Protein AF-A0A151GFT6-F1 (afdb_monomer)

Nearest PDB structures (foldseek):
  6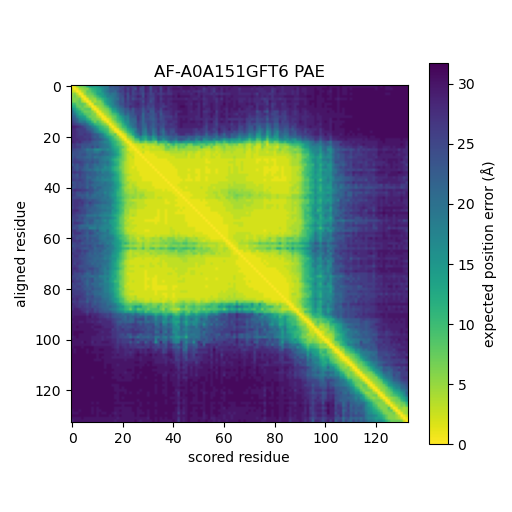uxe-assembly1_B  TM=8.670E-01  e=1.315E-01  Homo sapiens
  6odd-assembly1_B  TM=8.611E-01  e=1.570E-01  Homo sapiens
  8pk8-assembly1_B  TM=8.659E-01  e=2.374E-01  Homo sapiens
  7ard-assembly1_n  TM=5.048E-01  e=5.759E-01  Polytomella sp. Pringsheim 198.80
  8pw7-assembly1_W1  TM=4.801E-01  e=1.040E+00  Mus musculus

pLDDT: mean 73.47, std 19.16, range [40.78, 96.81]

Organism: Drechmeria coniospora (NCBI:txid98403)

Solvent-accessible surface area (backbone atoms only — not comparable to full-atom values): 9044 Å² total; per-residue (Å²): 142,81,85,84,83,84,78,81,80,77,85,80,80,82,80,76,94,64,103,55,81,79,72,81,58,56,70,67,65,43,54,58,47,43,60,51,32,33,71,75,63,42,57,74,70,60,28,55,57,49,55,52,50,53,52,52,51,59,60,61,54,70,72,62,80,52,68,69,59,48,51,51,52,47,50,54,55,49,53,50,40,50,36,38,66,65,60,60,67,74,53,76,81,70,54,66,72,62,56,56,72,69,61,76,66,78,75,74,77,81,78,74,78,78,88,79,90,85,92,88,85,90,87,89,84,83,85,82,90,87,84,92,133

Structure (mmCIF, N/CA/C/O backbone):
data_AF-A0A151GFT6-F1
#
_entry.id   AF-A0A151GFT6-F1
#
loop_
_atom_site.group_PDB
_atom_site.id
_atom_site.type_symbol
_atom_site.label_atom_id
_atom_site.label_alt_id
_atom_site.label_comp_id
_atom_site.label_asym_id
_atom_site.label_entity_id
_atom_site.label_seq_id
_atom_site.pdbx_PDB_ins_code
_atom_site.Cartn_x
_atom_site.Cartn_y
_atom_site.Cartn_z
_atom_site.occupancy
_atom_site.B_iso_or_equiv
_atom_site.auth_seq_id
_atom_site.auth_comp_id
_atom_site.auth_asym_id
_atom_site.auth_atom_id
_atom_site.pdbx_PDB_model_num
ATOM 1 N N . MET A 1 1 ? 14.018 -48.550 21.667 1.00 54.31 1 MET A N 1
ATOM 2 C CA . MET A 1 1 ? 14.745 -47.263 21.703 1.00 54.31 1 MET A CA 1
ATOM 3 C C . MET A 1 1 ? 15.133 -46.882 20.287 1.00 54.31 1 MET A C 1
ATOM 5 O O . MET A 1 1 ? 15.815 -47.664 19.639 1.00 54.31 1 MET A O 1
ATOM 9 N N . ARG A 1 2 ? 14.635 -45.755 19.772 1.00 47.78 2 ARG A N 1
ATOM 10 C CA . ARG A 1 2 ? 14.986 -45.235 18.443 1.00 47.78 2 ARG A CA 1
ATOM 11 C C . ARG A 1 2 ? 15.323 -43.745 18.580 1.00 47.78 2 ARG A C 1
ATOM 13 O O . ARG A 1 2 ? 14.557 -43.049 19.244 1.00 47.78 2 ARG A O 1
ATOM 20 N N . PRO A 1 3 ? 16.471 -43.295 18.052 1.00 54.75 3 PRO A N 1
ATOM 21 C CA . PRO A 1 3 ? 17.065 -42.018 18.409 1.00 54.75 3 PRO A CA 1
ATOM 22 C C . PRO A 1 3 ? 16.461 -40.834 17.643 1.00 54.75 3 PRO A C 1
ATOM 24 O O . PRO A 1 3 ? 16.056 -40.927 16.488 1.00 54.75 3 PRO A O 1
ATOM 27 N N . THR A 1 4 ? 16.443 -39.730 18.375 1.00 55.28 4 THR A N 1
ATOM 28 C CA . THR A 1 4 ? 16.373 -38.303 18.057 1.00 55.28 4 THR A CA 1
ATOM 29 C C . THR A 1 4 ? 16.740 -37.904 16.621 1.00 55.28 4 THR A C 1
ATOM 31 O O . THR A 1 4 ? 17.859 -38.139 16.174 1.00 55.28 4 THR A O 1
ATOM 34 N N . LEU A 1 5 ? 15.850 -37.166 15.944 1.00 62.97 5 LEU A N 1
ATOM 35 C CA . LEU A 1 5 ? 16.239 -36.273 14.849 1.00 62.97 5 LEU A CA 1
ATOM 36 C C . LEU A 1 5 ? 16.312 -34.843 15.383 1.00 62.97 5 LEU A C 1
ATOM 38 O O . LEU A 1 5 ? 15.304 -34.193 15.656 1.00 62.97 5 LEU A O 1
ATOM 42 N N . VAL A 1 6 ? 17.552 -34.394 15.555 1.00 59.00 6 VAL A N 1
ATOM 43 C CA . VAL A 1 6 ? 17.945 -33.020 15.857 1.00 59.00 6 VAL A CA 1
ATOM 44 C C . VAL A 1 6 ? 17.456 -32.121 14.721 1.00 59.00 6 VAL A C 1
ATOM 46 O O . VAL A 1 6 ? 17.918 -32.222 13.586 1.00 59.00 6 VAL A O 1
ATOM 49 N N . ARG A 1 7 ? 16.494 -31.244 15.017 1.00 64.31 7 ARG A N 1
ATOM 50 C CA . ARG A 1 7 ? 16.058 -30.192 14.097 1.00 64.31 7 ARG A CA 1
ATOM 51 C C . ARG A 1 7 ? 17.106 -29.081 14.106 1.00 64.31 7 ARG A C 1
ATOM 53 O O . ARG A 1 7 ? 17.282 -28.409 15.117 1.00 64.31 7 ARG A O 1
ATOM 60 N N . LEU A 1 8 ? 17.776 -28.916 12.968 1.00 63.28 8 LEU A N 1
ATOM 61 C CA . LEU A 1 8 ? 18.724 -27.843 12.687 1.00 63.28 8 LEU A CA 1
ATOM 62 C C . LEU A 1 8 ? 18.092 -26.471 12.999 1.00 63.28 8 LEU A C 1
ATOM 64 O O . LEU A 1 8 ? 17.036 -26.124 12.462 1.00 63.28 8 LEU A O 1
ATOM 68 N N . VAL A 1 9 ? 18.743 -25.706 13.873 1.00 61.53 9 VAL A N 1
ATOM 69 C CA . VAL A 1 9 ? 18.486 -24.278 14.085 1.00 61.53 9 VAL A CA 1
ATOM 70 C C . VAL A 1 9 ? 18.976 -23.529 12.845 1.00 61.53 9 VAL A C 1
ATOM 72 O O . VAL A 1 9 ? 20.141 -23.636 12.479 1.00 61.53 9 VAL A O 1
ATOM 75 N N . SER A 1 10 ? 18.080 -22.790 12.191 1.00 62.94 10 SER A N 1
ATOM 76 C CA . SER A 1 10 ? 18.445 -21.799 11.175 1.00 62.94 10 SER A CA 1
ATOM 77 C C . SER A 1 10 ? 18.927 -20.541 11.890 1.00 62.94 10 SER A C 1
ATOM 79 O O . SER A 1 10 ? 18.220 -20.021 12.753 1.00 62.94 10 SER A O 1
ATOM 81 N N . GLU A 1 11 ? 20.112 -20.064 11.523 1.00 51.31 11 GLU A N 1
ATOM 82 C CA . GLU A 1 11 ? 20.740 -18.854 12.050 1.00 51.31 11 GLU A CA 1
ATOM 83 C C . GLU A 1 11 ? 19.800 -17.646 11.934 1.00 51.31 11 GLU A C 1
ATOM 85 O O . GLU A 1 11 ? 19.372 -17.252 10.847 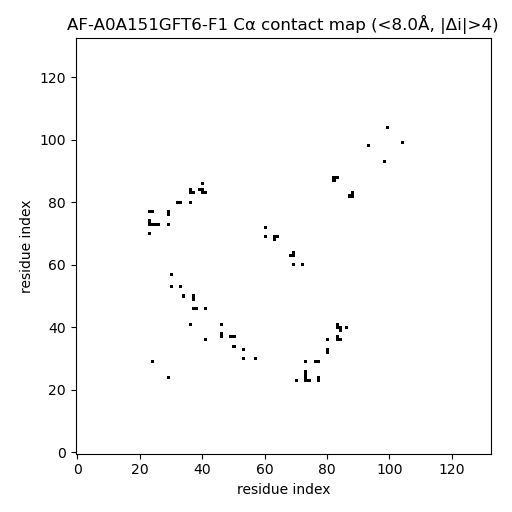1.00 51.31 11 GLU A O 1
ATOM 90 N N . ILE A 1 12 ? 19.467 -17.056 13.080 1.00 59.62 12 ILE A N 1
ATOM 91 C CA . ILE A 1 12 ? 18.851 -15.736 13.151 1.00 59.62 12 ILE A CA 1
ATOM 92 C C . ILE A 1 12 ? 20.008 -14.748 13.032 1.00 59.62 12 ILE A C 1
ATOM 94 O O . ILE A 1 12 ? 20.744 -14.553 13.993 1.00 59.62 12 ILE A O 1
ATOM 98 N N . VAL A 1 13 ? 20.188 -14.141 11.859 1.00 66.38 13 VAL A N 1
ATOM 99 C CA . VAL A 1 13 ? 21.082 -12.987 11.695 1.00 66.38 13 VAL A CA 1
ATOM 100 C C . VAL A 1 13 ? 20.443 -11.794 12.418 1.00 66.38 13 VAL A C 1
ATOM 102 O O . VAL A 1 13 ? 19.387 -11.335 11.974 1.00 66.38 13 VAL A O 1
ATOM 105 N N . PRO A 1 14 ? 21.034 -11.246 13.498 1.00 55.66 14 PRO A N 1
ATOM 106 C CA . PRO A 1 14 ? 20.575 -9.995 14.068 1.00 55.66 14 PRO A CA 1
ATOM 107 C C . PRO A 1 14 ? 21.287 -8.875 13.308 1.00 55.66 14 PRO A C 1
ATOM 109 O O . PRO A 1 14 ? 22.425 -8.519 13.609 1.00 55.66 14 PRO A O 1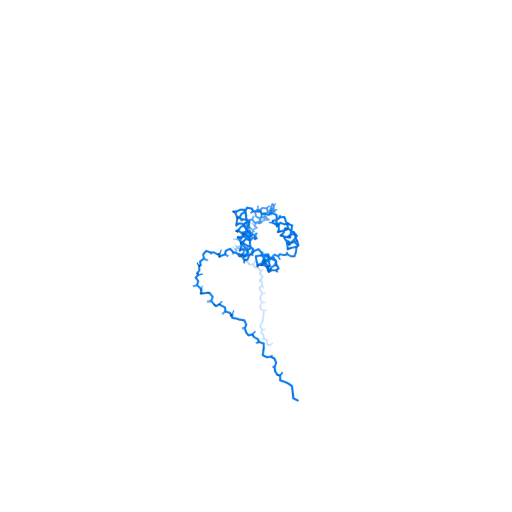
ATOM 112 N N . THR A 1 15 ? 20.655 -8.343 12.264 1.00 53.22 15 THR A N 1
ATOM 113 C CA . THR A 1 15 ? 21.171 -7.137 11.610 1.00 53.22 15 THR A CA 1
ATOM 114 C C . THR A 1 15 ? 20.823 -5.941 12.487 1.00 53.22 15 THR A C 1
ATOM 116 O O . THR A 1 15 ? 19.657 -5.688 12.788 1.00 53.22 15 THR A O 1
ATOM 119 N N . GLY A 1 16 ? 21.875 -5.275 12.961 1.00 48.72 16 GLY A N 1
ATOM 120 C CA . GLY A 1 16 ? 21.829 -4.213 13.951 1.00 48.72 16 GLY A CA 1
ATOM 121 C C . GLY A 1 16 ? 20.881 -3.068 13.611 1.00 48.72 16 GLY A C 1
ATOM 122 O O . GLY A 1 16 ? 20.690 -2.680 12.460 1.00 48.72 16 GLY A O 1
ATOM 123 N N . THR A 1 17 ? 20.328 -2.514 14.682 1.00 56.53 17 THR A N 1
ATOM 124 C CA . THR A 1 17 ? 19.584 -1.264 14.731 1.00 56.53 17 THR A CA 1
ATOM 125 C C . THR A 1 17 ? 20.404 -0.125 14.149 1.00 56.53 17 THR A C 1
ATOM 127 O O . THR A 1 17 ? 21.351 0.364 14.768 1.00 56.53 17 THR A O 1
AT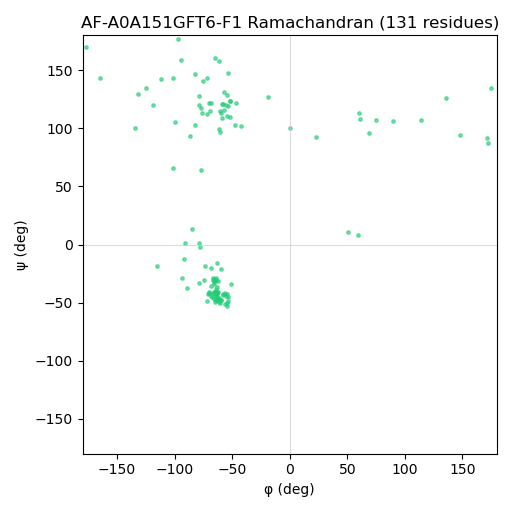OM 130 N N . ARG A 1 18 ? 19.974 0.350 12.990 1.00 51.09 18 ARG A N 1
ATOM 131 C CA . ARG A 1 18 ? 20.140 1.742 12.620 1.00 51.09 18 ARG A CA 1
ATOM 132 C C . ARG A 1 18 ? 18.753 2.303 12.268 1.00 51.09 18 ARG A C 1
ATOM 134 O O . ARG A 1 18 ? 17.988 1.585 11.616 1.00 51.09 18 ARG A O 1
ATOM 141 N N . PRO A 1 19 ? 18.360 3.503 12.730 1.00 54.22 19 PRO A N 1
ATOM 142 C CA . PRO A 1 19 ? 17.108 4.136 12.324 1.00 54.22 19 PRO A CA 1
ATOM 143 C C . PRO A 1 19 ? 17.283 4.725 10.913 1.00 54.22 19 PRO A C 1
ATOM 145 O O . PRO A 1 19 ? 17.261 5.934 10.714 1.00 54.22 19 PRO A O 1
ATOM 148 N N . ASP A 1 20 ? 17.517 3.851 9.937 1.00 44.53 20 ASP A N 1
ATOM 149 C CA . ASP A 1 20 ? 18.027 4.211 8.618 1.00 44.53 20 ASP A CA 1
ATOM 150 C C . ASP A 1 20 ? 16.965 3.988 7.553 1.00 44.53 20 ASP A C 1
ATOM 152 O O . ASP A 1 20 ? 16.214 3.013 7.631 1.00 44.53 20 ASP A O 1
ATOM 156 N N . ALA A 1 21 ? 16.934 4.906 6.576 1.00 51.81 21 ALA A N 1
ATOM 157 C CA . ALA A 1 21 ? 16.240 4.842 5.288 1.00 51.81 21 ALA A CA 1
ATOM 158 C C . ALA A 1 21 ? 15.476 3.531 5.096 1.00 51.81 21 ALA A C 1
ATOM 160 O O . ALA A 1 21 ? 16.103 2.512 4.814 1.00 51.81 21 ALA A O 1
ATOM 161 N N . THR A 1 22 ? 14.153 3.549 5.321 1.00 61.59 22 THR A N 1
ATOM 162 C CA . THR A 1 22 ? 13.338 2.333 5.429 1.00 61.59 22 THR A CA 1
ATOM 163 C C . THR A 1 22 ? 13.676 1.393 4.281 1.00 61.59 22 THR A C 1
ATOM 165 O O . THR A 1 22 ? 13.266 1.639 3.148 1.00 61.59 22 THR A O 1
ATOM 168 N N . ALA A 1 23 ? 14.466 0.354 4.568 1.00 74.56 23 ALA A N 1
ATOM 169 C CA . ALA A 1 23 ? 14.995 -0.514 3.531 1.00 74.56 23 ALA A CA 1
ATOM 170 C C . ALA A 1 23 ? 13.819 -1.042 2.709 1.00 74.56 23 ALA A C 1
ATOM 172 O O . ALA A 1 23 ? 12.813 -1.485 3.279 1.00 74.56 23 ALA A O 1
ATOM 173 N N . LEU A 1 24 ? 13.898 -0.910 1.383 1.00 84.50 24 LEU A N 1
ATOM 174 C CA . LEU A 1 24 ? 12.813 -1.334 0.506 1.00 84.50 24 LEU A CA 1
ATOM 175 C C . LEU A 1 24 ? 12.551 -2.818 0.735 1.00 84.50 24 LEU A C 1
ATOM 177 O O . LEU A 1 24 ? 13.441 -3.661 0.602 1.00 84.50 24 LEU A O 1
ATOM 181 N N . LEU A 1 25 ? 11.321 -3.131 1.127 1.00 85.44 25 LEU A N 1
ATOM 182 C CA . LEU A 1 25 ? 10.909 -4.497 1.368 1.00 85.44 25 LEU A CA 1
ATOM 183 C C . LEU A 1 25 ? 10.789 -5.228 0.028 1.00 85.44 25 LEU A C 1
ATOM 185 O O . LEU A 1 25 ? 10.285 -4.660 -0.945 1.00 85.44 25 LEU A O 1
ATOM 189 N N . PRO A 1 26 ? 11.163 -6.518 -0.030 1.00 88.62 26 PRO A N 1
ATOM 190 C CA . PRO A 1 26 ? 10.889 -7.313 -1.214 1.00 88.62 26 PRO A CA 1
ATOM 191 C C . PRO A 1 26 ? 9.366 -7.396 -1.453 1.00 88.62 26 PRO A C 1
ATOM 193 O O . PRO A 1 26 ? 8.584 -7.280 -0.497 1.00 88.62 26 PRO A O 1
ATOM 196 N N . PRO A 1 27 ? 8.916 -7.686 -2.689 1.00 88.75 27 PRO A N 1
ATOM 197 C CA . PRO A 1 27 ? 7.496 -7.665 -3.041 1.00 88.75 27 PRO A CA 1
ATOM 198 C C . PRO A 1 27 ? 6.610 -8.535 -2.135 1.00 88.75 27 PRO A C 1
ATOM 200 O O . PRO A 1 27 ? 5.542 -8.104 -1.713 1.00 88.75 27 PRO A O 1
ATOM 203 N N . ILE A 1 28 ? 7.050 -9.749 -1.779 1.00 92.38 28 ILE A N 1
ATOM 204 C CA . ILE A 1 28 ? 6.246 -10.691 -0.977 1.00 92.38 28 ILE A CA 1
ATOM 205 C C . ILE A 1 28 ? 6.119 -10.241 0.496 1.00 92.38 28 ILE A C 1
ATOM 207 O O . ILE A 1 28 ? 5.003 -10.229 1.029 1.00 92.38 28 ILE A O 1
ATOM 211 N N . PRO A 1 29 ? 7.205 -9.872 1.208 1.00 94.38 29 PRO A N 1
ATOM 212 C CA . PRO A 1 29 ? 7.103 -9.255 2.528 1.00 94.38 29 PRO A CA 1
ATOM 213 C C . PRO A 1 29 ? 6.229 -8.001 2.557 1.00 94.38 29 PRO A C 1
ATOM 215 O O . PRO A 1 29 ? 5.396 -7.897 3.462 1.00 94.38 29 PRO A O 1
ATOM 218 N N . LEU A 1 30 ? 6.377 -7.109 1.571 1.00 94.44 30 LEU A N 1
ATOM 219 C CA . LEU A 1 30 ? 5.587 -5.884 1.467 1.00 94.44 30 LEU A CA 1
ATOM 220 C C . LEU A 1 30 ? 4.101 -6.192 1.265 1.00 94.44 30 LEU A C 1
ATOM 222 O O . LEU A 1 30 ? 3.260 -5.702 2.016 1.00 94.44 30 LEU A O 1
ATOM 226 N N . TYR A 1 31 ? 3.789 -7.106 0.344 1.00 95.62 31 TYR A N 1
ATOM 227 C CA . TYR A 1 31 ? 2.430 -7.576 0.095 1.00 95.62 31 TYR A CA 1
ATOM 228 C C . TYR A 1 31 ? 1.764 -8.076 1.382 1.00 95.62 31 TYR A C 1
ATOM 230 O O . TYR A 1 31 ? 0.681 -7.630 1.741 1.00 95.62 31 TYR A O 1
ATOM 238 N N . ARG A 1 32 ? 2.438 -8.934 2.162 1.00 96.25 32 ARG A N 1
ATOM 239 C CA . ARG A 1 32 ? 1.897 -9.424 3.446 1.00 96.25 32 ARG A CA 1
ATOM 240 C C . ARG A 1 32 ? 1.746 -8.322 4.498 1.00 96.25 32 ARG A C 1
ATOM 242 O O . ARG A 1 32 ? 0.868 -8.430 5.353 1.00 96.25 32 ARG A O 1
ATOM 249 N N . ARG A 1 33 ? 2.623 -7.311 4.491 1.00 95.56 33 ARG A N 1
ATOM 250 C CA . ARG A 1 33 ? 2.547 -6.165 5.410 1.00 95.56 33 ARG A CA 1
ATOM 251 C C . ARG A 1 33 ? 1.282 -5.351 5.151 1.00 95.56 33 ARG A C 1
ATOM 253 O O . ARG A 1 33 ? 0.576 -5.081 6.115 1.00 95.56 33 ARG A O 1
ATOM 260 N N . LEU A 1 34 ? 0.942 -5.085 3.890 1.00 95.94 34 LEU A N 1
ATOM 261 C CA . LEU A 1 34 ? -0.266 -4.341 3.508 1.00 95.94 34 LEU A CA 1
ATOM 262 C C . LEU A 1 34 ? -1.546 -4.955 4.091 1.00 95.94 34 LEU A C 1
ATOM 264 O O . LEU A 1 34 ? -2.280 -4.275 4.800 1.00 95.94 34 LEU A O 1
ATOM 268 N N . PHE A 1 35 ? -1.768 -6.265 3.927 1.00 96.31 35 PHE A N 1
ATOM 269 C CA . PHE A 1 35 ? -2.963 -6.913 4.501 1.00 96.31 35 PHE A CA 1
ATOM 270 C C . PHE A 1 35 ? -2.989 -6.888 6.031 1.00 96.31 35 PHE A C 1
ATOM 272 O O . PHE A 1 35 ? -4.061 -6.882 6.636 1.00 96.31 35 PHE A O 1
ATOM 279 N N . ARG A 1 36 ? -1.823 -6.902 6.690 1.00 96.44 36 ARG A N 1
ATOM 280 C CA . ARG A 1 36 ? -1.764 -6.742 8.149 1.00 96.44 36 ARG A CA 1
ATOM 281 C C . ARG A 1 36 ? -2.126 -5.320 8.557 1.00 96.44 36 ARG A C 1
ATOM 283 O O . ARG A 1 36 ? -2.871 -5.171 9.518 1.00 96.44 36 ARG A O 1
ATOM 290 N N . ALA A 1 37 ? -1.637 -4.321 7.827 1.00 95.38 37 ALA A N 1
ATOM 291 C CA . ALA A 1 37 ? -1.970 -2.923 8.055 1.00 95.38 37 ALA A CA 1
ATOM 292 C C . ALA A 1 37 ? -3.477 -2.686 7.865 1.00 95.38 37 ALA A C 1
ATOM 294 O O . ALA A 1 37 ? -4.129 -2.177 8.771 1.00 95.38 37 ALA A O 1
ATOM 295 N N . HIS A 1 38 ? -4.072 -3.186 6.776 1.00 96.00 38 HIS A N 1
ATOM 296 C CA . HIS A 1 38 ? -5.515 -3.072 6.544 1.00 96.00 38 HIS A CA 1
ATOM 297 C C . HIS A 1 38 ? -6.355 -3.697 7.662 1.00 96.00 38 HIS A C 1
ATOM 299 O O . HIS A 1 38 ? -7.327 -3.108 8.113 1.00 96.00 38 HIS A O 1
ATOM 305 N N . ARG A 1 39 ? -5.983 -4.885 8.154 1.00 95.06 39 ARG A N 1
ATOM 306 C CA . ARG A 1 39 ? -6.721 -5.541 9.250 1.00 95.06 39 ARG A CA 1
ATOM 307 C C . ARG A 1 39 ? -6.640 -4.797 10.577 1.00 95.06 39 ARG A C 1
ATOM 309 O O . ARG A 1 39 ? -7.536 -4.964 11.393 1.00 95.06 39 ARG A O 1
ATOM 316 N N . LYS A 1 40 ? -5.550 -4.069 10.816 1.00 93.88 40 LYS A N 1
ATOM 317 C CA . LYS A 1 40 ? -5.310 -3.374 12.083 1.00 93.88 40 LYS A CA 1
ATOM 318 C C . LYS A 1 40 ? -5.878 -1.960 12.096 1.00 93.88 40 LYS A C 1
ATOM 320 O O . LYS A 1 40 ? -6.372 -1.542 13.133 1.00 93.88 40 LYS A O 1
ATOM 325 N N . HIS A 1 41 ? -5.797 -1.257 10.969 1.00 92.94 41 HIS A N 1
ATOM 326 C CA . HIS A 1 41 ? -6.029 0.187 10.922 1.00 92.94 41 HIS A CA 1
ATOM 327 C C . HIS A 1 41 ? -7.257 0.592 10.104 1.00 92.94 41 HIS A C 1
ATOM 329 O O . HIS A 1 41 ? -7.744 1.701 10.289 1.00 92.94 41 HIS A O 1
ATOM 335 N N . LEU A 1 42 ? -7.781 -0.266 9.216 1.00 92.19 42 LEU A N 1
ATOM 336 C CA . LEU A 1 42 ? -8.942 0.080 8.387 1.00 92.19 42 LEU A CA 1
ATOM 337 C C . LEU A 1 42 ? -10.240 -0.537 8.934 1.00 92.19 42 LEU A C 1
ATOM 339 O O . LEU A 1 42 ? -10.242 -1.694 9.371 1.00 92.19 42 LEU A O 1
ATOM 343 N N . PRO A 1 43 ? -11.376 0.183 8.832 1.00 93.12 43 PRO A N 1
ATOM 344 C CA . PRO A 1 43 ? -12.698 -0.390 9.055 1.00 93.12 43 PRO A CA 1
ATOM 345 C C . PRO A 1 43 ? -13.020 -1.452 7.993 1.00 93.12 43 PRO A C 1
ATOM 347 O O . PRO A 1 43 ? -12.416 -1.487 6.918 1.00 93.12 43 PRO A O 1
ATOM 350 N N . ALA A 1 44 ? -13.984 -2.328 8.293 1.00 93.12 44 ALA A N 1
ATOM 351 C CA . ALA A 1 44 ? -14.268 -3.523 7.495 1.00 93.12 44 ALA A CA 1
ATOM 352 C C . ALA A 1 44 ? -14.511 -3.227 6.004 1.00 93.12 44 ALA A C 1
ATOM 354 O O . ALA A 1 44 ? -13.907 -3.888 5.159 1.00 93.12 44 ALA A O 1
ATOM 355 N N . ASP A 1 45 ? -15.313 -2.210 5.693 1.00 91.56 45 ASP A N 1
ATOM 356 C CA . ASP A 1 45 ? -15.681 -1.871 4.313 1.00 91.56 45 ASP A CA 1
ATOM 357 C C . ASP A 1 45 ? -14.475 -1.356 3.514 1.00 91.56 45 ASP A C 1
ATOM 359 O O . ASP A 1 45 ? -14.199 -1.822 2.407 1.00 91.56 45 ASP A O 1
ATOM 363 N N . MET A 1 46 ? -13.683 -0.459 4.113 1.00 90.50 46 MET A N 1
ATOM 364 C CA . MET A 1 46 ? -12.453 0.062 3.500 1.00 90.50 46 MET A CA 1
ATOM 365 C C . MET A 1 46 ? -11.393 -1.024 3.337 1.00 90.50 46 MET A C 1
ATOM 367 O O . MET A 1 46 ? -10.649 -1.021 2.358 1.00 90.50 46 MET A O 1
ATOM 371 N N . ARG A 1 47 ? -11.330 -1.981 4.268 1.00 94.44 47 ARG A N 1
ATOM 372 C CA . ARG A 1 47 ? -10.419 -3.122 4.172 1.00 94.44 47 ARG A CA 1
ATOM 373 C C . ARG A 1 47 ? -10.743 -4.005 2.974 1.00 94.44 47 ARG A C 1
ATOM 375 O O . ARG A 1 47 ? -9.813 -4.426 2.298 1.00 94.44 47 ARG A O 1
ATOM 382 N N . VAL A 1 48 ? -12.017 -4.305 2.713 1.00 94.50 48 VAL A N 1
ATOM 383 C CA . VAL A 1 48 ? -12.408 -5.131 1.554 1.00 94.50 48 VAL A CA 1
ATOM 384 C C . VAL A 1 48 ? -11.979 -4.447 0.258 1.00 94.50 48 VAL A C 1
ATOM 386 O O . VAL A 1 48 ? -11.270 -5.055 -0.544 1.00 94.50 48 VAL A O 1
ATOM 389 N N . LEU A 1 49 ? -12.312 -3.162 0.113 1.00 94.19 49 LEU A N 1
ATOM 390 C CA . LEU A 1 49 ? -11.947 -2.367 -1.058 1.00 94.19 49 LEU A CA 1
ATOM 391 C C . LEU A 1 49 ? -10.421 -2.260 -1.234 1.00 94.19 49 LEU A C 1
ATOM 393 O O . LEU A 1 49 ? -9.894 -2.497 -2.322 1.00 94.19 49 LEU A O 1
ATOM 397 N N . GLY A 1 50 ? -9.691 -1.977 -0.153 1.00 94.75 50 GLY A N 1
ATOM 398 C CA . GLY A 1 50 ? -8.230 -1.906 -0.172 1.00 94.75 50 GLY A CA 1
ATOM 399 C C . GLY A 1 50 ? -7.568 -3.249 -0.497 1.00 94.75 50 GLY A C 1
ATOM 400 O O . GLY A 1 50 ? -6.619 -3.300 -1.279 1.00 94.75 50 GLY A O 1
ATOM 401 N N . ASP A 1 51 ? -8.064 -4.354 0.066 1.00 96.38 51 ASP A N 1
ATOM 402 C CA . ASP A 1 51 ? -7.530 -5.701 -0.165 1.00 96.38 51 ASP A CA 1
ATOM 403 C C . ASP A 1 51 ? -7.679 -6.135 -1.632 1.00 96.38 51 ASP A C 1
ATOM 405 O O . ASP A 1 51 ? -6.787 -6.798 -2.176 1.00 96.38 51 ASP A O 1
ATOM 409 N N . GLU A 1 52 ? -8.796 -5.794 -2.277 1.00 96.81 52 GLU A N 1
ATOM 410 C CA . GLU A 1 52 ? -9.024 -6.058 -3.701 1.00 96.81 52 GLU A CA 1
ATOM 411 C C . GLU A 1 52 ? -8.105 -5.222 -4.590 1.00 96.81 52 GLU A C 1
ATOM 413 O O . GLU A 1 52 ? -7.461 -5.774 -5.489 1.00 96.81 52 GLU A O 1
ATOM 418 N N . TYR A 1 53 ? -7.962 -3.932 -4.280 1.00 95.75 53 TYR A N 1
ATOM 419 C CA . TYR A 1 53 ? -7.077 -3.030 -5.009 1.00 95.75 53 TYR A CA 1
ATOM 420 C C . TYR A 1 53 ? -5.613 -3.493 -4.948 1.00 95.75 53 TYR A C 1
ATOM 422 O O . TYR A 1 53 ? -4.983 -3.711 -5.983 1.00 95.75 53 TYR A O 1
ATOM 430 N N . VAL A 1 54 ? -5.090 -3.787 -3.750 1.00 96.44 54 VAL A N 1
ATOM 431 C CA . VAL A 1 54 ? -3.720 -4.306 -3.570 1.00 96.44 54 VAL A CA 1
ATOM 432 C C . VAL A 1 54 ? -3.497 -5.589 -4.379 1.00 96.44 54 VAL A C 1
ATOM 434 O O . VAL A 1 54 ? -2.449 -5.768 -5.001 1.00 96.44 54 VAL A O 1
ATOM 437 N N . LYS A 1 55 ? -4.470 -6.510 -4.398 1.00 96.25 55 LYS A N 1
ATOM 438 C CA . LYS A 1 55 ? -4.373 -7.751 -5.190 1.00 96.25 55 LYS A CA 1
ATOM 439 C C . LYS A 1 55 ? -4.297 -7.476 -6.688 1.00 96.25 55 LYS A C 1
ATOM 441 O O . LYS A 1 55 ? -3.547 -8.172 -7.375 1.00 96.25 55 LYS A O 1
ATOM 446 N N . ALA A 1 56 ? -5.094 -6.540 -7.196 1.00 95.69 56 ALA A N 1
ATOM 447 C CA . ALA A 1 56 ? -5.115 -6.185 -8.610 1.00 95.69 56 ALA A CA 1
ATOM 448 C C . ALA A 1 56 ? -3.778 -5.564 -9.035 1.00 95.69 56 ALA A C 1
ATOM 450 O O . ALA A 1 56 ? -3.141 -6.057 -9.969 1.00 95.69 56 ALA A O 1
ATOM 451 N N . GLU A 1 57 ? -3.298 -4.589 -8.268 1.00 95.00 57 GLU A N 1
ATOM 452 C CA . GLU A 1 57 ? -2.069 -3.858 -8.565 1.00 95.00 57 GLU A CA 1
ATOM 453 C C . GLU A 1 57 ? -0.828 -4.745 -8.486 1.00 95.00 57 GLU A C 1
ATOM 455 O O . GLU A 1 57 ? -0.039 -4.800 -9.427 1.00 95.00 57 GLU A O 1
ATOM 460 N N . PHE A 1 58 ? -0.676 -5.558 -7.434 1.00 94.75 58 PHE A N 1
ATOM 461 C CA . PHE A 1 58 ? 0.451 -6.496 -7.360 1.00 94.75 58 PHE A CA 1
ATOM 462 C C . PHE A 1 58 ? 0.395 -7.557 -8.459 1.00 94.75 58 PHE A C 1
ATOM 464 O O . PHE A 1 58 ? 1.438 -8.036 -8.902 1.00 94.75 58 PHE A O 1
ATOM 471 N N . ARG A 1 59 ? -0.801 -7.929 -8.936 1.00 93.88 59 ARG A N 1
ATOM 472 C CA . ARG A 1 59 ? -0.945 -8.857 -10.063 1.00 93.88 59 ARG A CA 1
ATOM 473 C C . ARG A 1 59 ? -0.503 -8.217 -11.377 1.00 93.88 59 ARG A C 1
ATOM 475 O O . ARG A 1 59 ? 0.146 -8.916 -12.164 1.00 93.88 59 ARG A O 1
ATOM 482 N N . ALA A 1 60 ? -0.851 -6.949 -11.599 1.00 90.38 60 ALA A N 1
ATOM 483 C CA . ALA A 1 60 ? -0.432 -6.155 -12.752 1.00 90.38 60 ALA A CA 1
ATOM 484 C C . ALA A 1 60 ? 1.081 -5.879 -12.720 1.00 90.38 60 ALA A C 1
ATOM 486 O O . ALA A 1 60 ? 1.774 -6.092 -13.718 1.00 90.38 60 ALA A O 1
ATOM 487 N N . GLY A 1 61 ? 1.612 -5.554 -11.539 1.00 85.62 61 GLY A N 1
ATOM 488 C CA . GLY A 1 61 ? 3.024 -5.274 -11.286 1.00 85.62 61 GLY A CA 1
ATOM 489 C C . GLY A 1 61 ? 3.976 -6.449 -11.538 1.00 85.62 61 GLY A C 1
ATOM 490 O O . GLY A 1 61 ? 5.168 -6.237 -11.738 1.00 85.62 61 GLY A O 1
ATOM 491 N N . ARG A 1 62 ? 3.479 -7.693 -11.641 1.00 87.69 62 ARG A N 1
ATOM 492 C CA . ARG A 1 62 ? 4.304 -8.866 -12.018 1.00 87.69 62 ARG A CA 1
ATOM 493 C C . ARG A 1 62 ? 4.959 -8.741 -13.396 1.00 87.69 62 ARG A C 1
ATOM 495 O O . ARG A 1 62 ? 5.905 -9.468 -13.672 1.00 87.69 62 ARG A O 1
ATOM 502 N N . LYS A 1 63 ? 4.428 -7.881 -14.270 1.00 88.06 63 LYS A N 1
ATOM 503 C CA . LYS A 1 63 ? 4.939 -7.669 -15.633 1.00 88.06 63 LYS A CA 1
ATOM 504 C C . LYS A 1 63 ? 5.982 -6.547 -15.724 1.00 88.06 63 LYS A C 1
ATOM 506 O O . LYS A 1 63 ? 6.444 -6.252 -16.822 1.00 88.06 63 LYS A O 1
ATOM 511 N N . ILE A 1 64 ? 6.340 -5.906 -14.609 1.00 89.00 64 ILE A N 1
ATOM 512 C CA . ILE A 1 64 ? 7.331 -4.825 -14.596 1.00 89.00 64 ILE A CA 1
ATOM 513 C C . ILE A 1 64 ? 8.722 -5.422 -14.840 1.00 89.00 64 ILE A C 1
ATOM 515 O O . ILE A 1 64 ? 9.250 -6.146 -14.002 1.00 89.00 64 ILE A O 1
ATOM 519 N N . SER A 1 65 ? 9.314 -5.112 -15.994 1.00 84.94 65 SER A N 1
ATOM 520 C CA . SER A 1 65 ? 10.666 -5.548 -16.371 1.00 84.94 65 SER A CA 1
ATOM 521 C C . SER A 1 65 ? 11.747 -4.525 -16.016 1.00 84.94 65 SER A C 1
ATOM 523 O O . SER A 1 65 ? 12.889 -4.898 -15.760 1.00 84.94 65 SER A O 1
ATOM 525 N N . ASN A 1 66 ? 11.400 -3.234 -15.991 1.00 92.25 66 ASN A N 1
ATOM 526 C CA . ASN A 1 66 ? 12.345 -2.165 -15.692 1.00 92.25 66 ASN A CA 1
ATOM 527 C C . ASN A 1 66 ? 12.595 -2.077 -14.169 1.00 92.25 66 ASN A C 1
ATOM 529 O O . ASN A 1 66 ? 11.648 -1.802 -13.422 1.00 92.25 66 ASN A O 1
ATOM 533 N N . PRO A 1 67 ? 13.846 -2.249 -13.695 1.00 88.75 67 PRO A N 1
ATOM 534 C CA . PRO A 1 67 ? 14.160 -2.215 -12.268 1.00 88.75 67 PRO A CA 1
ATOM 535 C C . PRO A 1 67 ? 13.856 -0.861 -11.612 1.00 88.75 67 PRO A C 1
ATOM 537 O O . PRO A 1 67 ? 13.447 -0.838 -10.455 1.00 88.75 67 PRO A O 1
ATOM 540 N N . ALA A 1 68 ? 13.971 0.259 -12.333 1.00 91.38 68 ALA A N 1
ATOM 541 C CA . ALA A 1 68 ? 13.634 1.578 -11.795 1.00 91.38 68 ALA A CA 1
ATOM 542 C C . ALA A 1 68 ? 12.133 1.699 -11.487 1.00 91.38 68 ALA A C 1
ATOM 544 O O . ALA A 1 68 ? 11.748 2.202 -10.434 1.00 91.38 68 ALA A O 1
ATOM 545 N N . HIS A 1 69 ? 11.279 1.168 -12.368 1.00 91.19 69 HIS A N 1
ATOM 546 C CA . HIS A 1 69 ? 9.832 1.148 -12.144 1.00 91.19 69 HIS A CA 1
ATOM 547 C C . HIS A 1 69 ? 9.451 0.202 -11.001 1.00 91.19 69 HIS A C 1
ATOM 549 O O . HIS A 1 69 ? 8.554 0.518 -10.226 1.00 91.19 69 HIS A O 1
ATOM 555 N N . LEU A 1 70 ? 10.150 -0.930 -10.852 1.00 90.94 70 LEU A N 1
ATOM 556 C CA . LEU A 1 70 ? 9.939 -1.834 -9.719 1.00 90.94 70 LEU A CA 1
ATOM 557 C C . LEU A 1 70 ? 10.292 -1.155 -8.389 1.00 90.94 70 LEU A C 1
ATOM 559 O O . LEU A 1 70 ? 9.547 -1.284 -7.421 1.00 90.94 70 LEU A O 1
ATOM 563 N N . ILE A 1 71 ? 11.402 -0.415 -8.344 1.00 92.19 71 ILE A N 1
ATOM 564 C CA . ILE A 1 71 ? 11.805 0.356 -7.161 1.00 92.19 71 ILE A CA 1
ATOM 565 C C . ILE A 1 71 ? 10.759 1.428 -6.839 1.00 92.19 71 ILE A C 1
ATOM 567 O O . ILE A 1 71 ? 10.348 1.528 -5.684 1.00 92.19 71 ILE A O 1
ATOM 571 N N . GLY A 1 72 ? 10.292 2.181 -7.841 1.00 92.69 72 GLY A N 1
ATOM 572 C CA . GLY A 1 72 ? 9.218 3.166 -7.672 1.00 92.69 72 GLY A CA 1
ATOM 573 C C . GLY A 1 72 ? 7.953 2.536 -7.089 1.00 92.69 72 GLY A C 1
ATOM 574 O O . GLY A 1 72 ? 7.486 2.959 -6.034 1.00 92.69 72 GLY A O 1
ATOM 575 N N . PHE A 1 73 ? 7.493 1.434 -7.690 1.00 93.56 73 PHE A N 1
ATOM 576 C CA . PHE A 1 73 ? 6.348 0.660 -7.212 1.00 93.56 73 PHE A CA 1
ATOM 577 C C . PHE A 1 73 ? 6.516 0.237 -5.745 1.00 93.56 73 PHE A C 1
ATOM 579 O O . PHE A 1 73 ? 5.658 0.509 -4.909 1.00 93.56 73 PHE A O 1
ATOM 586 N N . LEU A 1 74 ? 7.637 -0.399 -5.388 1.00 93.62 74 LEU A N 1
ATOM 587 C CA . LEU A 1 74 ? 7.870 -0.847 -4.011 1.00 93.62 74 LEU A CA 1
ATOM 588 C C . LEU A 1 74 ? 7.936 0.320 -3.020 1.00 93.62 74 LEU A C 1
ATOM 590 O O . LEU A 1 74 ? 7.431 0.195 -1.906 1.00 93.62 74 LEU A O 1
ATOM 594 N N . THR A 1 75 ? 8.515 1.449 -3.426 1.00 93.81 75 THR A N 1
ATOM 595 C CA . THR A 1 75 ? 8.610 2.652 -2.592 1.00 93.81 75 THR A CA 1
ATOM 596 C C . THR A 1 75 ? 7.224 3.218 -2.291 1.00 93.81 75 THR A C 1
ATOM 598 O O . THR A 1 75 ? 6.901 3.456 -1.128 1.00 93.81 75 THR A O 1
ATOM 601 N N . GLU A 1 76 ? 6.373 3.366 -3.307 1.00 93.81 76 GLU A N 1
ATOM 602 C CA . GLU A 1 76 ? 5.003 3.869 -3.149 1.00 93.81 76 GLU A CA 1
ATOM 603 C C . GLU A 1 76 ? 4.177 2.988 -2.207 1.00 93.81 76 GLU A C 1
ATOM 605 O O . GLU A 1 76 ? 3.567 3.480 -1.255 1.00 93.81 76 GLU A O 1
ATOM 610 N N . TRP A 1 77 ? 4.212 1.669 -2.407 1.00 95.38 77 TRP A N 1
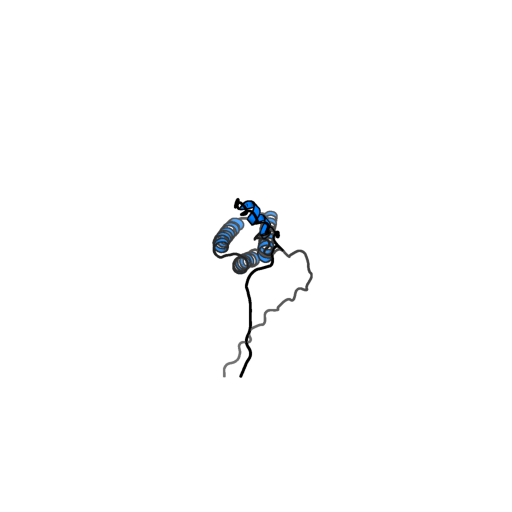ATOM 611 C CA . TRP A 1 77 ? 3.481 0.728 -1.557 1.00 95.38 77 TRP A CA 1
ATOM 612 C C . TRP A 1 77 ? 4.011 0.676 -0.125 1.00 95.38 77 TRP A C 1
ATOM 614 O O . TRP A 1 77 ? 3.247 0.436 0.814 1.00 95.38 77 TRP A O 1
ATOM 624 N N . GLN A 1 78 ? 5.306 0.918 0.067 1.00 94.38 78 GLN A N 1
ATOM 625 C CA . GLN A 1 78 ? 5.910 1.000 1.390 1.00 94.38 78 GLN A CA 1
ATOM 626 C C . GLN A 1 78 ? 5.490 2.267 2.138 1.00 94.38 78 GLN A C 1
ATOM 628 O O . GLN A 1 78 ? 5.127 2.175 3.313 1.00 94.38 78 GLN A O 1
ATOM 633 N N . LEU A 1 79 ? 5.461 3.415 1.457 1.00 92.88 79 LEU A N 1
ATOM 634 C CA . LEU A 1 79 ? 4.946 4.672 2.007 1.00 92.88 79 LEU A CA 1
ATOM 635 C C . LEU A 1 79 ? 3.451 4.573 2.323 1.00 92.88 79 LEU A C 1
ATOM 637 O O . LEU A 1 79 ? 3.009 5.011 3.384 1.00 92.88 79 LEU A O 1
ATOM 641 N N . TYR A 1 80 ? 2.669 3.938 1.446 1.00 94.00 80 TYR A N 1
ATOM 642 C CA . TYR A 1 80 ? 1.254 3.685 1.699 1.00 94.00 80 TYR A CA 1
ATOM 643 C C . TYR A 1 80 ? 1.051 2.834 2.959 1.00 94.00 80 TYR A C 1
ATOM 645 O O . TYR A 1 80 ? 0.284 3.224 3.838 1.00 94.00 80 TYR A O 1
ATOM 653 N N . ALA A 1 81 ? 1.787 1.726 3.107 1.00 92.94 81 ALA A N 1
ATOM 654 C CA . ALA A 1 81 ? 1.720 0.897 4.310 1.00 92.94 81 ALA A CA 1
ATOM 655 C C . ALA A 1 81 ? 2.057 1.693 5.583 1.00 92.94 81 ALA A C 1
ATOM 657 O O . ALA A 1 81 ? 1.353 1.565 6.581 1.00 92.94 81 ALA A O 1
ATOM 658 N N . GLN A 1 82 ? 3.086 2.548 5.542 1.00 92.06 82 GLN A N 1
ATOM 659 C CA . GLN A 1 82 ? 3.439 3.432 6.660 1.00 92.06 82 GLN A CA 1
ATOM 660 C C . GLN A 1 82 ? 2.324 4.433 6.985 1.00 92.06 82 GLN A C 1
ATOM 662 O O . GLN A 1 82 ? 2.022 4.648 8.155 1.00 92.06 82 GLN A O 1
ATOM 667 N N . LYS A 1 83 ? 1.675 5.011 5.968 1.00 90.88 83 LYS A N 1
ATOM 668 C CA . LYS A 1 83 ? 0.549 5.935 6.156 1.00 90.88 83 LYS A CA 1
ATOM 669 C C . LYS A 1 83 ? -0.648 5.253 6.820 1.00 90.88 83 LYS A C 1
ATOM 671 O O . LYS A 1 83 ? -1.286 5.856 7.680 1.00 90.88 83 LYS A O 1
ATOM 676 N N . ILE A 1 84 ? -0.944 4.012 6.427 1.00 92.12 84 ILE A N 1
ATOM 677 C CA . ILE A 1 84 ? -1.989 3.207 7.067 1.00 92.12 84 ILE A CA 1
ATOM 678 C C . ILE A 1 84 ? -1.623 2.905 8.524 1.00 92.12 84 ILE A C 1
ATOM 680 O O . ILE A 1 84 ? -2.450 3.095 9.406 1.00 92.12 84 ILE A O 1
ATOM 684 N N . GLU A 1 85 ? -0.390 2.461 8.779 1.00 90.62 85 GLU A N 1
ATOM 685 C CA . GLU A 1 85 ? 0.083 2.101 10.123 1.00 90.62 85 GLU A CA 1
ATOM 686 C C . GLU A 1 85 ? 0.164 3.297 11.083 1.00 90.62 85 GLU A C 1
ATOM 688 O O . GLU A 1 85 ? -0.015 3.130 12.285 1.00 90.62 85 GLU A O 1
ATOM 693 N N . GLY A 1 86 ? 0.421 4.500 10.567 1.00 86.75 86 GLY A N 1
ATOM 694 C CA . GLY A 1 86 ? 0.463 5.736 11.350 1.00 86.75 86 GLY A CA 1
ATOM 695 C C . GLY A 1 86 ? -0.895 6.408 11.560 1.00 86.75 86 GLY A C 1
ATOM 696 O O . GLY A 1 86 ? -0.908 7.598 11.862 1.00 86.75 86 GLY A O 1
ATOM 697 N N . ASP A 1 87 ? -2.013 5.718 11.285 1.00 78.00 87 ASP A N 1
ATOM 698 C CA . ASP A 1 87 ? -3.403 6.227 11.322 1.00 78.00 87 ASP A CA 1
ATOM 699 C C . ASP A 1 87 ? -3.640 7.537 10.535 1.00 78.00 87 ASP A C 1
ATOM 701 O O . ASP A 1 87 ? -4.717 8.130 10.544 1.00 78.00 87 ASP A O 1
ATOM 705 N N . SER A 1 88 ? -2.649 7.949 9.744 1.00 72.56 88 SER A N 1
ATOM 706 C CA . SER A 1 88 ? -2.634 9.164 8.928 1.00 72.56 88 SER A CA 1
ATOM 707 C C . SER A 1 88 ? -3.441 8.992 7.637 1.00 72.56 88 SER A C 1
ATOM 709 O O . SER A 1 88 ? -3.508 9.887 6.793 1.00 72.56 88 SER A O 1
ATOM 711 N N . TRP A 1 89 ? -4.040 7.816 7.452 1.00 72.06 89 TRP A N 1
ATOM 712 C CA . TRP A 1 89 ? -4.973 7.516 6.375 1.00 72.06 89 TRP A CA 1
ATOM 713 C C . TRP A 1 89 ? -6.344 8.150 6.610 1.00 72.06 89 TRP A C 1
ATOM 715 O O . TRP A 1 89 ? -6.998 8.515 5.638 1.00 72.06 89 TRP A O 1
ATOM 725 N N . ALA A 1 90 ? -6.749 8.307 7.875 1.00 69.50 90 ALA A N 1
ATOM 726 C CA . ALA A 1 90 ? -8.055 8.846 8.229 1.00 69.50 90 ALA A CA 1
ATOM 727 C C . ALA A 1 90 ? -8.154 10.358 7.988 1.00 69.50 90 ALA A C 1
ATOM 729 O O . ALA A 1 90 ? -9.272 10.832 7.849 1.00 69.50 90 ALA A O 1
ATOM 730 N N . GLY A 1 91 ? -7.010 11.058 7.876 1.00 60.88 91 GLY A N 1
ATOM 731 C CA . GLY A 1 91 ? -6.897 12.490 7.574 1.00 60.88 91 GLY A CA 1
ATOM 732 C C . GLY A 1 91 ? -7.592 13.365 8.616 1.00 60.88 91 GLY A C 1
ATOM 733 O O . GLY A 1 91 ? -8.804 13.298 8.714 1.00 60.88 91 GLY A O 1
ATOM 734 N N . ASP A 1 92 ? -6.826 14.156 9.382 1.00 55.75 92 ASP A N 1
ATOM 735 C CA . ASP A 1 92 ? -7.293 15.158 10.362 1.00 55.75 92 ASP A CA 1
ATOM 736 C C . ASP A 1 92 ? -8.710 14.909 10.871 1.00 55.75 92 ASP A C 1
ATOM 738 O O . ASP A 1 92 ? -9.685 15.357 10.265 1.00 55.75 92 ASP A O 1
ATOM 742 N N . LYS A 1 93 ? -8.809 14.178 11.988 1.00 53.19 93 LYS A N 1
ATOM 743 C CA . LYS A 1 93 ? -10.045 14.021 12.756 1.00 53.19 93 LYS A CA 1
ATOM 744 C C . LYS A 1 93 ? -10.708 15.398 12.820 1.00 53.19 93 LYS A C 1
ATOM 746 O O . LYS A 1 93 ? -10.205 16.275 13.513 1.00 53.19 93 LYS A O 1
ATOM 751 N N . LEU A 1 94 ? -11.738 15.609 11.998 1.00 56.44 94 LEU A N 1
ATOM 752 C CA . LEU A 1 94 ? -12.310 16.933 11.797 1.00 56.44 94 LEU A CA 1
ATOM 753 C C . LEU A 1 94 ? -12.728 17.440 13.172 1.00 56.44 94 LEU A C 1
ATOM 755 O O . LEU A 1 94 ? -13.567 16.812 13.817 1.00 56.44 94 LEU A O 1
ATOM 759 N N . GLU A 1 95 ? -12.087 18.517 13.631 1.00 59.31 95 GLU A N 1
ATOM 760 C CA . GLU A 1 95 ? -12.408 19.161 14.901 1.00 59.31 95 GLU A CA 1
ATOM 761 C C . GLU A 1 95 ? -13.929 19.316 14.977 1.00 59.31 95 GLU A C 1
ATOM 763 O O . GLU A 1 95 ? -14.545 19.904 14.085 1.00 59.31 95 GLU A O 1
ATOM 768 N N . GLU A 1 96 ? -14.537 18.746 16.015 1.00 59.50 96 GLU A N 1
ATOM 769 C CA . GLU A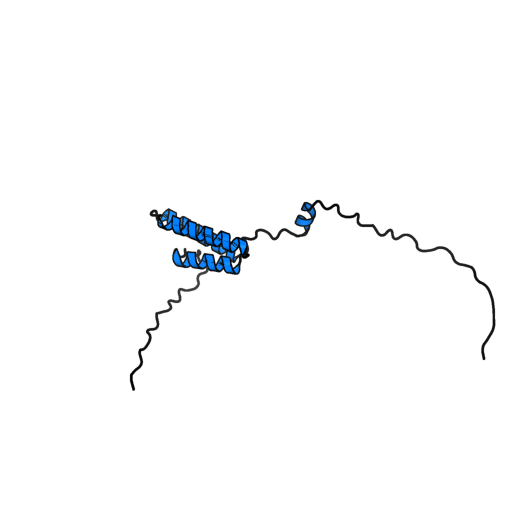 1 96 ? -15.991 18.632 16.190 1.00 59.50 96 GLU A CA 1
ATOM 770 C C . GLU A 1 96 ? -16.700 19.991 15.997 1.00 59.50 96 GLU A C 1
ATOM 772 O O . GLU A 1 96 ? -17.767 20.078 15.389 1.00 59.50 96 GLU A O 1
ATOM 777 N N . GLY A 1 97 ? -16.044 21.091 16.388 1.00 60.59 97 GLY A N 1
ATOM 778 C CA . GLY A 1 97 ? -16.547 22.452 16.169 1.00 60.59 97 GLY A CA 1
ATOM 779 C C . GLY A 1 97 ? -16.646 22.872 14.693 1.00 60.59 97 GLY A C 1
ATOM 780 O O . GLY A 1 97 ? -17.535 23.637 14.320 1.00 60.59 97 GLY A O 1
ATOM 781 N N . LYS A 1 98 ? -15.784 22.347 13.815 1.00 61.47 98 LYS A N 1
ATOM 782 C CA . LYS A 1 98 ? -15.814 22.606 12.366 1.00 61.47 98 LYS A CA 1
ATOM 783 C C . LYS A 1 98 ? -16.892 21.772 11.668 1.00 61.47 98 LYS A C 1
ATOM 785 O O . LYS A 1 98 ? -17.512 22.264 10.728 1.00 61.47 98 LYS A O 1
ATOM 790 N N . LEU A 1 99 ? -17.167 20.559 12.160 1.00 63.12 99 LEU A N 1
ATOM 791 C CA . LEU A 1 99 ? -18.295 19.730 11.708 1.00 63.12 99 LEU A CA 1
ATOM 792 C C . LEU A 1 99 ? -19.639 20.390 12.043 1.00 63.12 99 LEU A C 1
ATOM 794 O O . LEU A 1 99 ? -20.535 20.436 11.200 1.00 63.12 99 LEU A O 1
ATOM 798 N N . GLN A 1 100 ? -19.758 20.980 13.235 1.00 60.78 100 GLN A N 1
ATOM 799 C CA . GLN A 1 100 ? -20.977 21.667 13.671 1.00 60.78 100 GLN A CA 1
ATOM 800 C C . GLN A 1 100 ? -21.282 22.910 12.825 1.00 60.78 100 GLN A C 1
ATOM 802 O O . GLN A 1 100 ? -22.430 23.089 12.411 1.00 60.78 100 GLN A O 1
ATOM 807 N N . ASN A 1 101 ? -20.260 23.697 12.470 1.00 65.25 101 ASN A N 1
ATOM 808 C CA . ASN A 1 101 ? -20.404 24.885 11.619 1.00 65.25 101 ASN A CA 1
ATOM 809 C C . ASN A 1 101 ? -20.785 24.561 10.158 1.00 65.25 101 ASN A C 1
ATOM 811 O O . ASN A 1 101 ? -21.321 25.411 9.454 1.00 65.25 101 ASN A O 1
ATOM 815 N N . MET A 1 102 ? -20.542 23.328 9.704 1.00 58.31 102 MET A N 1
ATOM 816 C CA . MET A 1 102 ? -20.917 22.854 8.364 1.00 58.31 102 MET A CA 1
ATOM 817 C C . MET A 1 102 ? -22.303 22.190 8.327 1.00 58.31 102 MET A C 1
ATOM 819 O O . MET A 1 102 ? -22.844 21.976 7.245 1.00 58.31 102 MET A O 1
ATOM 823 N N . SER A 1 103 ? -22.900 21.873 9.485 1.00 63.41 103 SER A N 1
ATOM 824 C CA . SER A 1 103 ? -24.176 21.142 9.558 1.00 63.41 103 SER A CA 1
ATOM 825 C C . SER A 1 103 ? -25.423 21.992 9.279 1.00 63.41 103 SER A C 1
ATOM 827 O O . SER A 1 103 ? -26.533 21.463 9.294 1.00 63.41 103 SER A O 1
ATOM 829 N N . GLY A 1 104 ? -25.278 23.301 9.039 1.00 61.09 104 GLY A N 1
ATOM 830 C CA . GLY A 1 104 ? -26.391 24.192 8.689 1.00 61.09 104 GLY A CA 1
ATOM 831 C C . GLY A 1 104 ? -27.513 24.266 9.732 1.00 61.09 104 GLY A C 1
ATOM 832 O O . GLY A 1 104 ?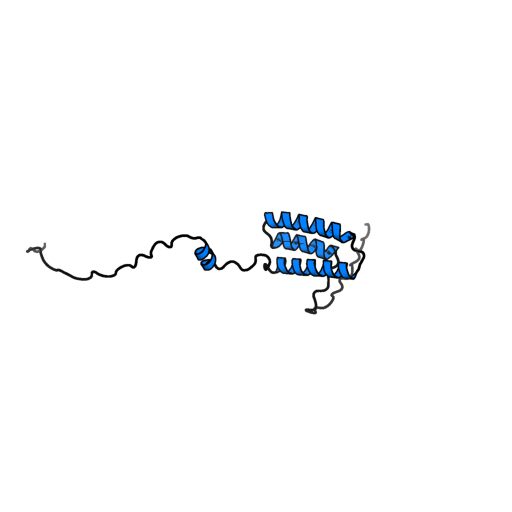 -28.552 24.864 9.456 1.00 61.09 104 GLY A O 1
ATOM 833 N N . ARG A 1 105 ? -27.344 23.674 10.926 1.00 59.50 105 ARG A N 1
ATOM 834 C CA . ARG A 1 105 ? -28.317 23.802 12.009 1.00 59.50 105 ARG A CA 1
ATOM 835 C C . ARG A 1 105 ? -28.291 25.249 12.496 1.00 59.50 105 ARG A C 1
ATOM 837 O O . ARG A 1 105 ? -27.240 25.702 12.951 1.00 59.50 105 ARG A O 1
ATOM 844 N N . PRO A 1 106 ? -29.426 25.966 12.465 1.00 55.94 106 PRO A N 1
ATOM 845 C CA . PRO A 1 106 ? -29.538 27.213 13.195 1.00 55.94 106 PRO A CA 1
ATOM 846 C C . PRO A 1 106 ? -29.273 26.889 14.664 1.00 55.94 106 PRO A C 1
ATOM 848 O O . PRO A 1 106 ? -29.956 26.041 15.246 1.00 55.94 106 PRO A O 1
ATOM 851 N N . HIS A 1 107 ? -28.256 27.518 15.251 1.00 53.22 107 HIS A N 1
ATOM 852 C CA . HIS A 1 107 ? -28.071 27.488 16.694 1.00 53.22 107 HIS A CA 1
ATOM 853 C C . HIS A 1 107 ? -29.385 28.011 17.298 1.00 53.22 107 HIS A C 1
ATOM 855 O O . HIS A 1 107 ? -29.777 29.133 16.960 1.00 53.22 107 HIS A O 1
ATOM 861 N N . PRO A 1 108 ? -30.117 27.241 18.130 1.00 58.72 108 PRO A N 1
ATOM 862 C CA . PRO A 1 108 ? -31.245 27.817 18.844 1.00 58.72 108 PRO A CA 1
ATOM 863 C C . PRO A 1 108 ? -30.686 29.000 19.639 1.00 58.72 108 PRO A C 1
ATOM 865 O O . PRO A 1 108 ? -29.618 28.841 20.246 1.00 58.72 108 PRO A O 1
ATOM 868 N N . PRO A 1 109 ? -31.308 30.190 19.575 1.00 46.38 109 PRO A N 1
ATOM 869 C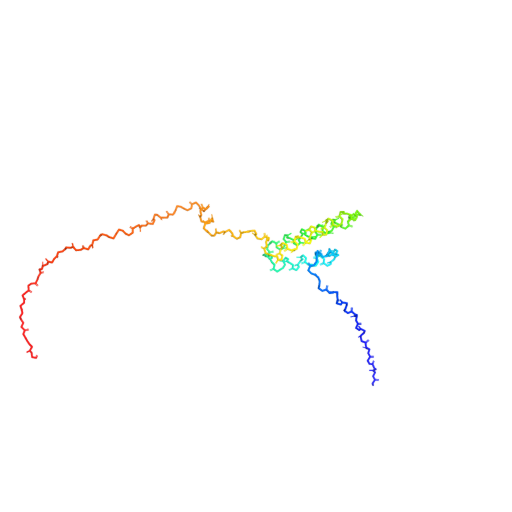 CA . PRO A 1 109 ? -30.773 31.367 20.241 1.00 46.38 109 PRO A CA 1
ATOM 870 C C . PRO A 1 109 ? -30.509 31.003 21.699 1.00 46.38 109 PRO A C 1
ATOM 872 O O . PRO A 1 109 ? -31.400 30.496 22.384 1.00 46.38 109 PRO A O 1
ATOM 875 N N . GLN A 1 110 ? -29.261 31.181 22.148 1.00 51.28 110 GLN A N 1
ATOM 876 C CA . GLN A 1 110 ? -28.946 31.040 23.561 1.00 51.28 110 GLN A CA 1
ATOM 877 C C . GLN A 1 110 ? -29.813 32.065 24.281 1.00 51.28 110 GLN A C 1
ATOM 879 O O . GLN A 1 110 ? -29.610 33.268 24.127 1.00 51.28 110 GLN A O 1
ATOM 884 N N . ALA A 1 111 ? -30.826 31.586 25.000 1.00 52.28 111 ALA A N 1
ATOM 885 C CA . ALA A 1 111 ? -31.623 32.421 25.870 1.00 52.28 111 ALA A CA 1
ATOM 886 C C . ALA A 1 111 ? -30.670 32.974 26.931 1.00 52.28 111 ALA A C 1
ATOM 888 O O . ALA A 1 111 ? -30.299 32.276 27.878 1.00 52.28 111 ALA A O 1
ATOM 889 N N . SER A 1 112 ? -30.232 34.216 26.733 1.00 49.09 112 SER A N 1
ATOM 890 C CA . SER A 1 112 ? -29.653 35.032 27.784 1.00 49.09 112 SER A CA 1
ATOM 891 C C . SER A 1 112 ? -30.655 35.008 28.931 1.00 49.09 112 SER A C 1
ATOM 893 O O . SER A 1 112 ? -31.760 35.537 28.803 1.00 49.09 112 SER A O 1
ATOM 895 N N . LYS A 1 113 ? -30.307 34.327 30.025 1.00 50.88 113 LYS A N 1
ATOM 896 C CA . LYS A 1 113 ? -31.031 34.463 31.285 1.00 50.88 113 LYS A CA 1
ATOM 897 C C . LYS A 1 113 ? -30.907 35.927 31.689 1.00 50.88 113 LYS A C 1
ATOM 899 O O . LYS A 1 113 ? -29.879 36.323 32.228 1.00 50.88 113 LYS A O 1
ATOM 904 N N . SER A 1 114 ? -31.926 36.718 31.367 1.00 45.38 114 SER A N 1
ATOM 905 C CA . SER A 1 114 ? -32.112 38.040 31.944 1.00 45.38 114 SER A CA 1
ATOM 906 C C . SER A 1 114 ? -32.253 37.846 33.443 1.00 45.38 114 SER A C 1
ATOM 908 O O . SER A 1 114 ? -33.145 37.148 33.925 1.00 45.38 114 SER A O 1
ATOM 910 N N . GLN A 1 115 ? -31.276 38.380 34.151 1.00 46.81 115 GLN A N 1
ATOM 911 C CA . GLN A 1 115 ? -31.139 38.310 35.586 1.00 46.81 115 GLN A CA 1
ATOM 912 C C . GLN A 1 115 ? -31.610 39.650 36.137 1.00 46.81 115 GLN A C 1
ATOM 914 O O . GLN A 1 115 ? -30.814 40.403 36.671 1.00 46.81 115 GLN A O 1
ATOM 919 N N . ASP A 1 116 ? -32.898 39.934 35.972 1.00 48.19 116 ASP A N 1
ATOM 920 C CA . ASP A 1 116 ? -33.551 41.116 36.522 1.00 48.19 116 ASP A CA 1
ATOM 921 C C . ASP A 1 116 ? -34.870 40.657 37.144 1.00 48.19 116 ASP A C 1
ATOM 923 O O . ASP A 1 116 ? -35.801 40.305 36.429 1.00 48.19 116 ASP A O 1
ATOM 927 N N . ASP A 1 117 ? -34.875 40.513 38.473 1.00 46.59 117 ASP A N 1
ATOM 928 C CA . ASP A 1 117 ? -35.968 40.937 39.363 1.00 46.59 117 ASP A CA 1
ATOM 929 C C . ASP A 1 117 ? -35.697 40.431 40.788 1.00 46.59 117 ASP A C 1
ATOM 931 O O . ASP A 1 117 ? -36.111 39.356 41.229 1.00 46.59 117 ASP A O 1
ATOM 935 N N . VAL A 1 118 ? -34.952 41.252 41.528 1.00 49.72 118 VAL A N 1
ATOM 936 C CA . VAL A 1 118 ? -34.781 41.178 42.977 1.00 49.72 118 VAL A CA 1
ATOM 937 C C . VAL A 1 118 ? -35.319 42.494 43.559 1.00 49.72 1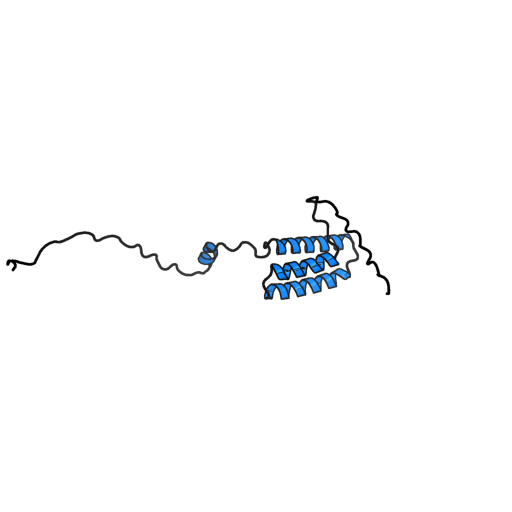18 VAL A C 1
ATOM 939 O O . VAL A 1 118 ? -34.788 43.561 43.275 1.00 49.72 118 VAL A O 1
ATOM 942 N N . VAL A 1 119 ? -36.339 42.363 44.423 1.00 46.62 119 VAL A N 1
ATOM 943 C CA . VAL A 1 119 ? -36.904 43.333 45.398 1.00 46.62 119 VAL A CA 1
ATOM 944 C C . VAL A 1 119 ? -38.036 44.283 44.955 1.00 46.62 119 VAL A C 1
ATOM 946 O O . VAL A 1 119 ? -37.780 45.335 44.388 1.00 46.62 119 VAL A O 1
ATOM 949 N N . LEU A 1 120 ? -39.264 43.989 45.421 1.00 47.81 120 LEU A N 1
ATOM 950 C CA . LEU A 1 120 ? -40.243 44.857 46.141 1.00 47.81 120 LEU A CA 1
ATOM 951 C C . LEU A 1 120 ? -41.530 44.002 46.308 1.00 47.81 120 LEU A C 1
ATOM 953 O O . LEU A 1 120 ? -41.918 43.328 45.370 1.00 47.81 120 LEU A O 1
ATOM 957 N N . THR A 1 121 ? -42.276 43.869 47.407 1.00 54.44 121 THR A N 1
ATOM 958 C CA . THR A 1 121 ? -42.616 44.763 48.514 1.00 54.44 121 THR A CA 1
ATOM 959 C C . THR A 1 121 ? -43.194 43.926 49.662 1.00 54.44 121 THR A C 1
ATOM 961 O O . THR A 1 121 ? -43.944 42.973 49.469 1.00 54.44 121 THR A O 1
ATOM 964 N N . ARG A 1 122 ? -42.862 44.339 50.882 1.00 51.62 122 ARG A N 1
ATOM 965 C CA . ARG A 1 122 ? -43.355 43.860 52.178 1.00 51.62 122 ARG A CA 1
ATOM 966 C C . ARG A 1 122 ? -44.776 44.386 52.464 1.00 51.62 122 ARG A C 1
ATOM 968 O O . ARG A 1 122 ? -44.980 45.584 52.302 1.00 51.62 122 ARG A O 1
ATOM 975 N N . ARG A 1 123 ? -45.650 43.543 53.047 1.00 44.97 123 ARG A N 1
ATOM 976 C CA . ARG A 1 123 ? -46.623 43.796 54.158 1.00 44.97 123 ARG A CA 1
ATOM 977 C C . ARG A 1 123 ? -48.023 43.202 53.915 1.00 44.97 123 ARG A C 1
ATOM 979 O O . ARG A 1 123 ? -48.700 43.599 52.979 1.00 44.97 123 ARG A O 1
ATOM 986 N N . GLY A 1 124 ? -48.496 42.403 54.880 1.00 40.78 124 GLY A N 1
ATOM 987 C CA . GLY A 1 124 ? -49.928 42.260 55.183 1.00 40.78 124 GLY A CA 1
ATOM 988 C C . GLY A 1 124 ? -50.360 40.879 55.690 1.00 40.78 124 GLY A C 1
ATOM 989 O O . GLY A 1 124 ? -50.634 40.023 54.864 1.00 40.78 124 GLY A O 1
ATOM 990 N N . ALA A 1 125 ? -50.424 40.693 57.018 1.00 52.88 125 ALA A N 1
ATOM 991 C CA . ALA A 1 125 ? -51.322 39.780 57.772 1.00 52.88 125 ALA A CA 1
ATOM 992 C C . ALA A 1 125 ? -50.866 39.762 59.257 1.00 52.88 125 ALA A C 1
ATOM 994 O O . ALA A 1 125 ? -49.791 39.259 59.566 1.00 52.88 125 ALA A O 1
ATOM 995 N N . THR A 1 126 ? -51.415 40.620 60.129 1.00 57.84 126 THR A N 1
ATOM 996 C CA . THR A 1 126 ? -52.554 40.381 61.059 1.00 57.84 126 THR A CA 1
ATOM 997 C C . THR A 1 126 ? -52.246 39.402 62.209 1.00 57.84 126 THR A C 1
ATOM 999 O O . THR A 1 126 ? -52.208 38.197 62.008 1.00 57.84 126 THR A O 1
ATOM 1002 N N . THR A 1 127 ? -51.884 39.947 63.385 1.00 54.38 127 THR A N 1
ATOM 1003 C CA . THR A 1 127 ? -52.602 39.879 64.692 1.00 54.38 127 THR A CA 1
ATOM 1004 C C . THR A 1 127 ? -52.786 38.464 65.262 1.00 54.38 127 THR A C 1
ATOM 1006 O O . THR A 1 127 ? -53.560 37.685 64.729 1.00 54.38 127 THR A O 1
ATOM 1009 N N . SER A 1 128 ? -52.070 38.086 66.326 1.00 46.50 128 SER A N 1
ATOM 1010 C CA . SER A 1 128 ? -52.453 38.267 67.750 1.00 46.50 128 SER A CA 1
ATOM 1011 C C . SER A 1 128 ? -52.685 36.882 68.377 1.00 46.50 128 SER A C 1
ATOM 1013 O O . SER A 1 128 ? -53.596 36.180 67.971 1.00 46.50 128 SER A O 1
ATOM 1015 N N . THR A 1 129 ? -51.757 36.433 69.230 1.00 55.47 129 THR A N 1
ATOM 1016 C CA . THR A 1 129 ? -52.007 36.135 70.660 1.00 55.47 129 THR A CA 1
ATOM 1017 C C . THR A 1 129 ? -52.789 34.837 70.881 1.00 55.47 129 THR A C 1
ATOM 1019 O O . THR A 1 129 ? -53.988 34.812 70.661 1.00 55.47 129 THR A O 1
ATOM 1022 N N . GLU A 1 130 ? -52.148 33.765 71.359 1.00 52.50 130 GLU A N 1
ATOM 1023 C CA . GLU A 1 130 ? -52.055 33.454 72.795 1.00 52.50 130 GLU A CA 1
ATOM 1024 C C . GLU A 1 130 ? -51.191 32.197 73.046 1.00 52.50 130 GLU A C 1
ATOM 1026 O O . GLU A 1 130 ? -50.704 31.555 72.121 1.00 52.50 130 GLU A O 1
ATOM 1031 N N . ARG A 1 131 ? -50.886 31.970 74.322 1.00 57.44 131 ARG A N 1
ATOM 1032 C CA . ARG A 1 131 ? -49.738 31.274 74.920 1.00 57.44 131 ARG A CA 1
ATOM 1033 C C . ARG A 1 131 ? -50.020 29.801 75.299 1.00 57.44 131 ARG A C 1
ATOM 1035 O O . ARG A 1 131 ? -51.148 29.349 75.141 1.00 57.44 131 ARG A O 1
ATOM 1042 N N . PRO A 1 132 ? -49.003 29.058 75.789 1.00 61.16 132 PRO A N 1
ATOM 1043 C CA . PRO A 1 132 ? -49.024 27.600 75.898 1.00 61.16 132 PRO A CA 1
ATOM 1044 C C . PRO A 1 132 ? -49.480 27.084 77.271 1.00 61.16 132 PRO A C 1
ATOM 1046 O O . PRO A 1 132 ? -49.307 27.780 78.271 1.00 61.16 132 PRO A O 1
ATOM 1049 N N . PHE A 1 133 ? -49.932 25.826 77.292 1.00 47.28 133 PHE A N 1
ATOM 1050 C CA . PHE A 1 133 ? -49.675 24.812 78.322 1.00 47.28 133 PHE A CA 1
ATOM 1051 C C . PHE A 1 133 ? -49.637 23.434 77.656 1.00 47.28 133 PHE A C 1
ATOM 1053 O O . PHE A 1 133 ? -50.448 23.221 76.727 1.00 47.28 133 PHE A O 1
#

Secondary structure (DSSP, 8-state):
-------PPPP---------S-PPPPHHHHHHHHHHHHHHHS-HHHHHHHHHHHHHHHHHHTT---HHHHHHHHHHHHHHHHHHHTTTTS-S---HHHHHHHS-PPPPP------------------------

Mean predicted aligned error: 18.27 Å

Sequence (133 aa):
MRPTLVRLVSEIVPTGTRPDATALLPPIPLYRRLFRAHRKHLPADMRVLGDEYVKAEFRAGRKISNPAHLIGFLTEWQLYAQKIEGDSWAGDKLEEGKLQNMSGRPHPPQASKSQDDVVLTRRGATTSTERPF

Foldseek 3Di:
DDDDDDDDDDDDDPDDDDPDDPPQDDLVVLLVLQLVLLVPQPDPVVSVVSNVVSVVVSVVCVPDPDVVVVSVVSVVSVVVSVCSNVSVVVPPPDDVVNVVVPPPDDDPPPPPPPPDDDDDDDDDDDDDDDDDD

Radius of gyration: 35.87 Å; Cα contacts (8 Å, |Δi|>4): 43; chains: 1; bounding box: 74×92×95 Å

InterPro domains:
  IPR008381 Succinate dehydrogenase assembly factor 3, mitochondrial [PTHR13137] (28-103)